Protein AF-A0A2W6CQ69-F1 (afdb_monomer)

Secondary structure (DSSP, 8-state):
-GGGGTEEEEEEEEEEEEEEE-SHH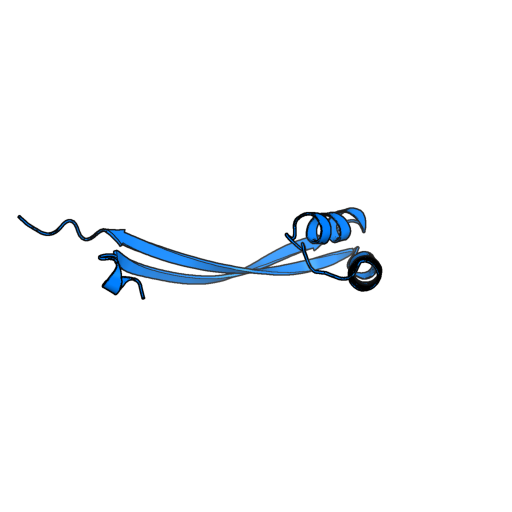HHHHHHHHS--TT--HHHHHHHHHHHHTTTTEEEEEEEEEEEEEE-----

Structure (mmCIF, N/CA/C/O backbone):
data_AF-A0A2W6CQ69-F1
#
_entry.id   AF-A0A2W6CQ69-F1
#
loop_
_atom_site.group_PDB
_atom_site.id
_atom_site.type_symbol
_atom_site.label_atom_id
_atom_site.label_alt_id
_atom_site.label_comp_id
_atom_site.label_asym_id
_atom_site.label_entity_id
_atom_site.label_seq_id
_atom_site.pdbx_PDB_ins_code
_atom_site.Cartn_x
_atom_site.Cartn_y
_atom_site.Cartn_z
_atom_site.occupancy
_atom_site.B_iso_or_equiv
_atom_site.auth_seq_id
_atom_site.auth_comp_id
_atom_site.auth_asym_id
_atom_site.auth_atom_id
_atom_site.pdbx_PDB_model_num
ATOM 1 N N . MET A 1 1 ? -19.074 3.234 12.774 1.00 69.00 1 MET A N 1
ATOM 2 C CA . MET A 1 1 ? -17.780 3.427 13.496 1.00 69.00 1 MET A CA 1
ATOM 3 C C . MET A 1 1 ? -17.761 2.538 14.750 1.00 69.00 1 MET A C 1
ATOM 5 O O . MET A 1 1 ? -18.842 2.286 15.244 1.00 69.00 1 MET A O 1
ATOM 9 N N . PHE A 1 2 ? -16.613 2.038 15.254 1.00 80.00 2 PHE A N 1
ATOM 10 C CA . PHE A 1 2 ? -16.465 0.973 16.293 1.00 80.00 2 PHE A CA 1
ATOM 11 C C . PHE A 1 2 ? -17.622 0.752 17.293 1.00 80.00 2 PHE A C 1
ATOM 13 O O . PHE A 1 2 ? -18.042 -0.390 17.487 1.00 80.00 2 PHE A O 1
ATOM 20 N N . ALA A 1 3 ? -18.159 1.826 17.878 1.00 75.44 3 ALA A N 1
ATOM 21 C CA . ALA A 1 3 ? -19.305 1.793 18.784 1.00 75.44 3 ALA A CA 1
ATOM 22 C C . ALA A 1 3 ? -20.549 1.084 18.203 1.00 75.44 3 ALA A C 1
ATOM 24 O O . ALA A 1 3 ? -21.192 0.313 18.908 1.00 75.44 3 ALA A O 1
ATOM 25 N N . GLU A 1 4 ? -20.847 1.259 16.911 1.00 83.38 4 GLU A N 1
ATOM 26 C CA . GLU A 1 4 ? -21.954 0.591 16.196 1.00 83.38 4 GLU A CA 1
ATOM 27 C C . GLU A 1 4 ? -21.812 -0.939 16.151 1.00 83.38 4 GLU A C 1
ATOM 29 O O . GLU A 1 4 ? -22.787 -1.648 15.921 1.00 83.38 4 GLU A O 1
ATOM 34 N N . HIS A 1 5 ? -20.60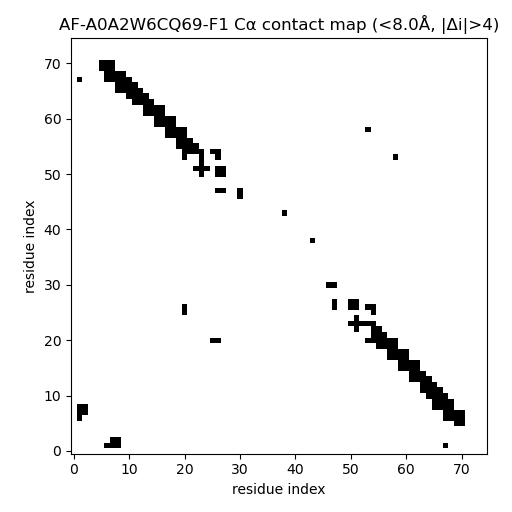9 -1.463 16.395 1.00 86.06 5 HIS A N 1
ATOM 35 C CA . HIS A 1 5 ? -20.320 -2.897 16.422 1.00 86.06 5 HIS A CA 1
ATOM 36 C C . HIS A 1 5 ? -20.043 -3.424 17.841 1.00 86.06 5 HIS A C 1
ATOM 38 O O . HIS A 1 5 ? -19.516 -4.526 17.994 1.00 86.06 5 HIS A O 1
ATOM 44 N N . GL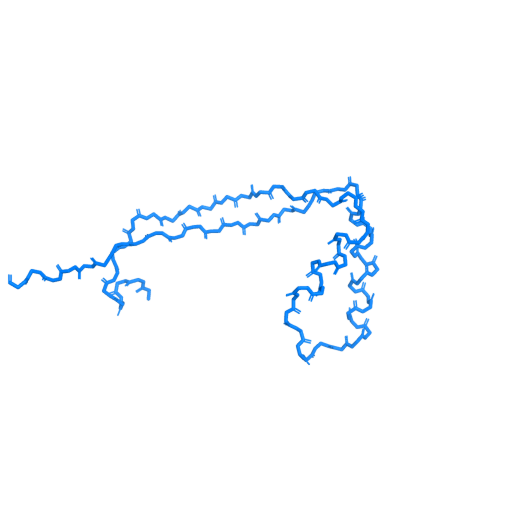Y A 1 6 ? -20.359 -2.649 18.888 1.00 88.12 6 GLY A N 1
ATOM 45 C CA . GLY A 1 6 ? -20.101 -3.036 20.283 1.00 88.12 6 GLY A CA 1
ATOM 46 C C . GLY A 1 6 ? -18.610 -3.113 20.638 1.00 88.12 6 GLY A C 1
ATOM 47 O O . GLY A 1 6 ? -18.221 -3.800 21.589 1.00 88.12 6 GLY A O 1
ATOM 48 N N . LEU A 1 7 ? -17.767 -2.432 19.857 1.00 91.25 7 LEU A N 1
ATOM 49 C CA . LEU A 1 7 ? -16.331 -2.334 20.077 1.00 91.25 7 LEU A CA 1
ATOM 50 C C . LEU A 1 7 ? -16.012 -0.993 20.734 1.00 91.25 7 LEU A C 1
ATOM 52 O O . LEU A 1 7 ? -16.411 0.062 20.244 1.00 91.25 7 LEU A O 1
ATOM 56 N N . GLN A 1 8 ? -15.266 -1.047 21.831 1.00 91.88 8 GLN A N 1
ATOM 57 C CA . GLN A 1 8 ? -14.769 0.128 22.533 1.00 91.88 8 GLN A CA 1
ATOM 58 C C . GLN A 1 8 ? -13.342 0.416 22.049 1.00 91.88 8 GLN A C 1
ATOM 60 O O . GLN A 1 8 ? -12.453 -0.416 22.274 1.00 91.88 8 GLN A O 1
ATOM 65 N N . PRO A 1 9 ? -13.106 1.538 21.342 1.00 90.75 9 PRO A N 1
ATOM 66 C CA . PRO A 1 9 ? -11.780 1.895 20.852 1.00 90.75 9 PRO A CA 1
ATOM 67 C C . PRO A 1 9 ? -10.782 2.009 22.002 1.00 90.75 9 PRO A C 1
ATOM 69 O O . PRO A 1 9 ? -11.084 2.599 23.035 1.00 90.75 9 PRO A O 1
ATOM 72 N N . LEU A 1 10 ? -9.589 1.463 21.802 1.00 93.75 10 LEU A N 1
ATOM 73 C CA . LEU A 1 10 ? -8.469 1.583 22.728 1.00 93.75 10 LEU A CA 1
ATOM 74 C C . LEU A 1 10 ? -7.390 2.509 22.160 1.00 93.75 10 LEU A C 1
ATOM 76 O O . LEU A 1 10 ? -6.879 3.364 22.874 1.00 93.75 10 LEU A O 1
ATOM 80 N N . GLU A 1 11 ? -7.055 2.365 20.876 1.00 94.94 11 GLU A N 1
ATOM 81 C CA . GLU A 1 11 ? -5.966 3.129 20.265 1.00 94.94 11 GLU A CA 1
ATOM 82 C C . GLU A 1 11 ? -6.170 3.336 18.761 1.00 94.94 11 GLU A C 1
ATOM 84 O O . GLU A 1 11 ? -6.651 2.438 18.067 1.00 94.94 11 GLU A O 1
ATOM 89 N N . ASP A 1 12 ? -5.740 4.497 18.260 1.00 94.81 12 ASP A N 1
ATOM 90 C CA . ASP A 1 12 ? -5.604 4.820 16.836 1.00 94.81 12 ASP A CA 1
ATOM 91 C C . ASP A 1 12 ? -4.210 5.397 16.572 1.00 94.81 12 ASP A C 1
ATOM 93 O O . ASP A 1 12 ? -3.967 6.595 16.725 1.00 94.81 12 ASP A O 1
ATOM 97 N N . THR A 1 13 ? -3.269 4.529 16.207 1.00 96.81 13 THR A N 1
ATOM 98 C CA . THR A 1 13 ? -1.893 4.923 15.898 1.00 96.81 13 THR A CA 1
ATOM 99 C C . THR A 1 13 ? -1.707 5.063 14.394 1.00 96.81 13 THR A C 1
ATOM 101 O O . THR A 1 13 ? -2.066 4.166 13.631 1.00 96.81 13 THR A O 1
ATOM 104 N N . ARG A 1 14 ? -1.030 6.127 13.955 1.00 97.19 14 ARG A N 1
ATOM 105 C CA . ARG A 1 14 ? -0.550 6.277 12.572 1.00 97.19 14 ARG A CA 1
ATOM 106 C C . ARG A 1 14 ? 0.969 6.304 12.554 1.00 97.19 14 ARG A C 1
ATOM 108 O O . ARG A 1 14 ? 1.580 7.074 13.289 1.00 97.19 14 ARG A O 1
ATOM 115 N N . ARG A 1 15 ? 1.581 5.463 11.724 1.00 97.12 15 ARG A N 1
ATOM 116 C CA . ARG A 1 15 ? 3.037 5.374 11.564 1.00 97.12 15 ARG A CA 1
ATOM 117 C C . ARG A 1 15 ? 3.381 5.173 10.097 1.00 97.12 15 ARG A C 1
ATOM 119 O O . ARG A 1 15 ? 2.673 4.468 9.389 1.00 97.12 15 ARG A O 1
ATOM 126 N N . ARG A 1 16 ? 4.479 5.776 9.650 1.00 96.31 16 ARG A N 1
ATOM 127 C CA . ARG A 1 16 ? 5.060 5.510 8.333 1.00 96.31 16 ARG A CA 1
ATOM 128 C C . ARG A 1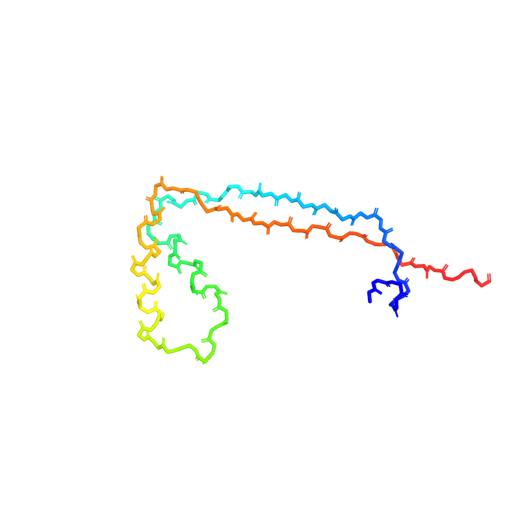 16 ? 6.290 4.634 8.521 1.00 96.31 16 ARG A C 1
ATOM 130 O O . ARG A 1 16 ? 7.159 4.977 9.318 1.00 96.31 16 ARG A O 1
ATOM 137 N N . PHE A 1 17 ? 6.341 3.525 7.800 1.00 95.06 17 PHE A N 1
ATOM 138 C CA . PHE A 1 17 ? 7.497 2.638 7.747 1.00 95.06 17 PHE A CA 1
ATOM 139 C C . PHE A 1 17 ? 8.223 2.841 6.419 1.00 95.06 17 PHE A C 1
ATOM 141 O O . PHE A 1 17 ? 7.580 3.115 5.405 1.00 95.06 17 PHE A O 1
ATOM 148 N N . ALA A 1 18 ? 9.549 2.751 6.436 1.00 95.12 18 ALA A N 1
ATOM 149 C CA . ALA A 1 18 ? 10.341 2.668 5.218 1.00 95.12 18 ALA A CA 1
ATOM 150 C C . ALA A 1 18 ? 10.413 1.200 4.792 1.00 95.12 18 ALA A C 1
ATOM 152 O O . ALA A 1 18 ? 10.682 0.330 5.623 1.00 95.12 18 ALA A O 1
ATOM 153 N N . PHE A 1 19 ? 10.125 0.934 3.524 1.00 92.19 19 PHE A N 1
ATOM 154 C CA . PHE A 1 19 ? 10.283 -0.373 2.912 1.00 92.19 19 PHE A CA 1
ATOM 155 C C . PHE A 1 19 ? 11.305 -0.256 1.775 1.00 92.19 19 PHE A C 1
ATOM 157 O O . PHE A 1 19 ? 11.004 0.424 0.788 1.00 92.19 19 PHE A O 1
ATOM 164 N N . PRO A 1 20 ? 12.493 -0.866 1.912 1.00 93.94 20 PRO A N 1
ATOM 165 C CA . PRO A 1 20 ? 13.548 -0.733 0.918 1.00 93.94 20 PRO A CA 1
ATOM 166 C C . PRO A 1 20 ? 13.162 -1.422 -0.392 1.00 93.94 20 PRO A C 1
ATOM 168 O O . PRO A 1 20 ? 12.619 -2.530 -0.401 1.00 93.94 20 PRO A O 1
ATOM 171 N N . VAL A 1 21 ? 13.443 -0.757 -1.512 1.00 94.75 21 VAL A N 1
ATOM 172 C CA . VAL A 1 21 ? 13.270 -1.298 -2.865 1.00 94.75 21 VAL A CA 1
ATOM 173 C C . VAL A 1 21 ? 14.650 -1.529 -3.462 1.00 94.75 21 VAL A C 1
ATOM 175 O O . VAL A 1 21 ? 15.134 -0.767 -4.292 1.00 94.75 21 VAL A O 1
ATOM 178 N N . ASP A 1 22 ? 15.305 -2.605 -3.037 1.00 94.12 22 ASP A N 1
ATOM 179 C CA . ASP A 1 22 ? 16.702 -2.874 -3.412 1.00 94.12 22 ASP A CA 1
ATOM 180 C C . ASP A 1 22 ? 16.868 -3.329 -4.872 1.00 94.12 22 ASP A C 1
ATOM 182 O O . ASP A 1 22 ? 17.975 -3.369 -5.405 1.00 94.12 22 ASP A O 1
ATOM 186 N N . SER A 1 23 ? 15.770 -3.690 -5.543 1.00 93.94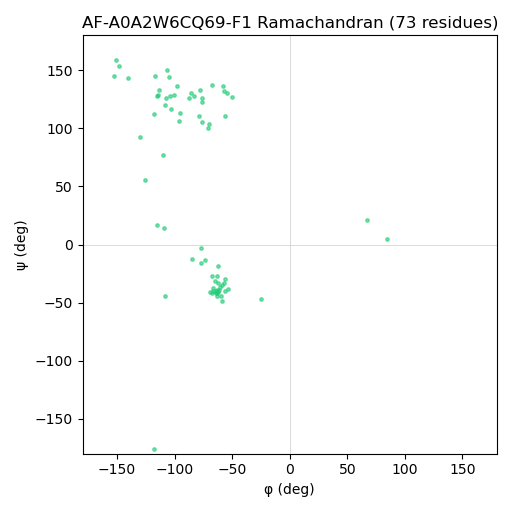 23 SER A N 1
ATOM 187 C CA . SER A 1 23 ? 15.781 -4.076 -6.954 1.00 93.94 23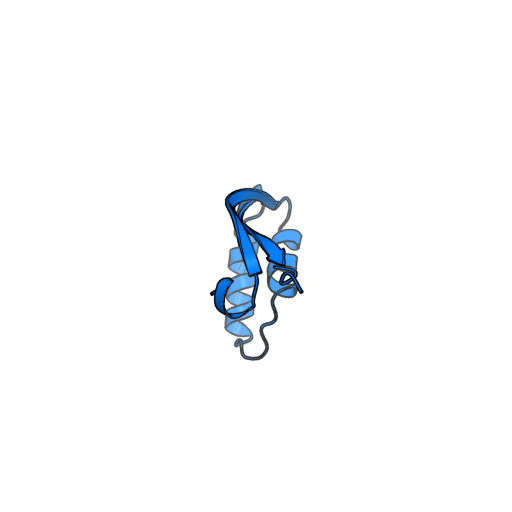 SER A CA 1
ATOM 188 C C . SER A 1 23 ? 14.452 -3.768 -7.652 1.00 93.94 23 SER A C 1
ATOM 190 O O . SER A 1 23 ? 13.409 -3.711 -6.993 1.00 93.94 23 SER A O 1
ATOM 192 N N . PRO A 1 24 ? 14.441 -3.661 -8.995 1.00 93.12 24 PRO A N 1
ATOM 193 C CA . PRO A 1 24 ? 13.204 -3.497 -9.762 1.00 93.12 24 PRO A CA 1
ATOM 194 C C . PRO A 1 24 ? 12.175 -4.613 -9.518 1.00 93.12 24 PRO A C 1
ATOM 196 O O . PRO A 1 24 ? 10.970 -4.372 -9.564 1.00 93.12 24 PRO A O 1
ATOM 199 N N . ALA A 1 25 ? 12.639 -5.830 -9.203 1.00 92.00 25 ALA A N 1
ATOM 200 C CA . ALA A 1 25 ? 11.771 -6.968 -8.906 1.00 92.00 25 ALA A CA 1
ATOM 201 C C . ALA A 1 25 ? 10.891 -6.728 -7.668 1.00 92.00 25 ALA A C 1
ATOM 203 O O . ALA A 1 25 ? 9.741 -7.160 -7.638 1.00 92.00 25 ALA A O 1
ATOM 204 N N . VAL A 1 26 ? 11.394 -5.990 -6.672 1.00 92.94 26 VAL A N 1
ATOM 205 C CA . VAL A 1 26 ? 10.627 -5.630 -5.470 1.00 92.94 26 VAL A CA 1
ATOM 206 C C . VAL A 1 26 ? 9.478 -4.676 -5.820 1.00 92.94 26 VAL A C 1
ATOM 208 O O . VAL A 1 26 ? 8.354 -4.865 -5.353 1.00 92.94 26 VAL A O 1
ATOM 211 N N . GLY A 1 27 ? 9.723 -3.691 -6.691 1.00 91.69 27 GLY A N 1
ATOM 212 C CA . GLY A 1 27 ? 8.679 -2.795 -7.197 1.00 91.69 27 GLY A CA 1
ATOM 213 C C . GLY A 1 27 ? 7.621 -3.534 -8.025 1.00 91.69 27 GLY A C 1
ATOM 214 O O . GLY A 1 27 ? 6.424 -3.288 -7.867 1.00 91.69 27 GLY A O 1
ATOM 215 N N . ALA A 1 28 ? 8.044 -4.491 -8.857 1.00 91.62 28 ALA A N 1
ATOM 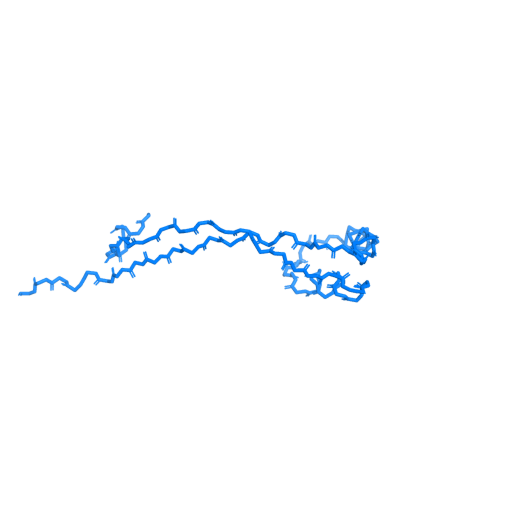216 C CA . ALA A 1 28 ? 7.133 -5.344 -9.622 1.00 91.62 28 ALA A CA 1
ATOM 217 C C . ALA A 1 28 ? 6.254 -6.221 -8.713 1.00 91.62 28 ALA A C 1
ATOM 219 O O . ALA A 1 28 ? 5.041 -6.262 -8.907 1.00 91.62 28 ALA A O 1
ATOM 220 N N . MET A 1 29 ? 6.841 -6.833 -7.677 1.00 92.25 29 MET A N 1
ATOM 221 C CA . MET A 1 29 ? 6.121 -7.650 -6.694 1.00 92.25 29 MET A CA 1
ATOM 222 C C . MET A 1 29 ? 4.983 -6.874 -6.018 1.00 92.25 29 MET A C 1
ATOM 224 O O . MET A 1 29 ? 3.903 -7.427 -5.815 1.00 92.25 29 MET A O 1
ATOM 228 N N . LEU A 1 30 ? 5.191 -5.590 -5.693 1.00 89.44 30 LEU A N 1
ATOM 229 C CA . LEU A 1 30 ? 4.123 -4.755 -5.140 1.00 89.44 30 LEU A CA 1
ATOM 230 C C . LEU A 1 30 ? 2.934 -4.679 -6.103 1.00 89.44 30 LEU A C 1
ATOM 232 O O . LEU A 1 30 ? 1.808 -4.911 -5.676 1.00 89.44 30 LEU A O 1
ATOM 236 N N . LEU A 1 31 ? 3.173 -4.396 -7.384 1.00 92.19 31 LEU A N 1
ATOM 237 C CA . LEU A 1 31 ? 2.107 -4.315 -8.386 1.00 92.19 31 LEU A CA 1
ATOM 238 C C . LEU A 1 31 ? 1.391 -5.658 -8.575 1.00 92.19 31 LEU A C 1
ATOM 240 O O . LEU A 1 31 ? 0.169 -5.675 -8.679 1.00 92.19 31 LEU A O 1
ATOM 244 N N . ASP A 1 32 ? 2.135 -6.765 -8.560 1.00 91.81 32 ASP A N 1
ATOM 245 C CA . ASP A 1 32 ? 1.593 -8.124 -8.696 1.00 91.81 32 ASP A CA 1
ATOM 246 C C . ASP A 1 32 ? 0.735 -8.551 -7.497 1.00 91.81 32 ASP A C 1
ATOM 248 O O . ASP A 1 32 ? -0.174 -9.366 -7.636 1.00 91.81 32 ASP A O 1
ATOM 252 N N . SER A 1 33 ? 0.996 -7.983 -6.317 1.00 92.31 33 SER A N 1
ATOM 253 C CA . SER A 1 33 ? 0.206 -8.240 -5.109 1.00 92.31 33 SER A CA 1
ATOM 254 C C . SER A 1 33 ? -1.140 -7.506 -5.084 1.00 92.31 33 SER A C 1
ATOM 256 O O . SER A 1 33 ? -2.011 -7.838 -4.276 1.00 92.31 33 SER A O 1
ATOM 258 N N . LEU A 1 34 ? -1.321 -6.498 -5.943 1.00 91.69 34 LEU A N 1
ATOM 259 C CA . LEU A 1 34 ? -2.557 -5.729 -5.999 1.00 91.69 34 LEU A CA 1
ATOM 260 C C . LEU A 1 34 ? -3.631 -6.515 -6.749 1.00 91.69 34 LEU A C 1
ATOM 262 O O . LEU A 1 34 ? -3.432 -6.997 -7.862 1.00 91.69 34 LEU A O 1
ATOM 266 N N . TYR A 1 35 ? -4.824 -6.573 -6.166 1.00 92.81 35 TYR A N 1
ATOM 267 C CA . TYR A 1 35 ? -5.995 -7.066 -6.874 1.00 92.81 35 TYR A CA 1
ATOM 268 C C . TYR A 1 35 ? -6.498 -5.990 -7.848 1.00 92.81 35 TYR A C 1
ATOM 270 O O . TYR A 1 35 ? -7.067 -4.983 -7.425 1.00 92.81 35 TYR A O 1
ATOM 278 N N . LEU A 1 36 ? -6.257 -6.191 -9.148 1.00 93.69 36 LEU A N 1
ATOM 279 C CA . LEU A 1 36 ? -6.522 -5.215 -10.215 1.00 93.69 36 LEU A CA 1
ATOM 280 C C . LEU A 1 36 ? -7.410 -5.792 -11.346 1.00 93.69 36 LEU A C 1
ATOM 282 O O . LEU A 1 36 ? -6.997 -5.763 -12.505 1.00 93.69 36 LEU A O 1
ATOM 286 N N . PRO A 1 37 ? -8.611 -6.333 -11.056 1.00 93.25 37 PRO A N 1
ATOM 287 C CA . PRO A 1 37 ? -9.410 -7.085 -12.036 1.00 93.25 37 PRO A CA 1
ATOM 288 C C . PRO A 1 37 ? -9.875 -6.265 -13.251 1.00 93.25 37 PRO A C 1
ATOM 290 O O . PRO A 1 37 ? -10.033 -6.827 -14.328 1.00 93.25 37 PRO A O 1
ATOM 293 N N . ASP A 1 38 ? -10.038 -4.948 -13.103 1.00 95.38 38 ASP A N 1
ATOM 294 C CA . ASP A 1 38 ? -10.588 -4.063 -14.144 1.00 95.38 38 ASP A CA 1
ATOM 295 C C . ASP A 1 38 ? -9.566 -3.031 -14.651 1.00 95.38 38 ASP A C 1
ATOM 297 O O . ASP A 1 38 ? -9.918 -2.004 -15.237 1.00 95.38 38 ASP A O 1
ATOM 301 N N . VAL A 1 39 ? -8.277 -3.254 -14.382 1.00 95.69 39 VAL A N 1
ATOM 302 C CA . VAL A 1 39 ? -7.223 -2.334 -14.816 1.00 95.69 39 VAL A CA 1
ATOM 303 C C . VAL A 1 39 ? -6.750 -2.696 -16.214 1.00 95.69 39 VAL A C 1
ATOM 305 O O . VAL A 1 39 ? -6.305 -3.811 -16.471 1.00 95.69 39 VAL A O 1
ATOM 308 N N . ASP A 1 40 ? -6.783 -1.702 -17.101 1.00 96.19 40 ASP A N 1
ATOM 309 C CA . ASP A 1 40 ? -6.255 -1.827 -18.455 1.00 96.19 40 ASP A CA 1
ATOM 310 C C . ASP A 1 40 ? -4.781 -2.305 -18.447 1.00 96.19 40 ASP A C 1
ATOM 312 O O . ASP A 1 40 ? -3.943 -1.707 -17.754 1.00 96.19 40 ASP A O 1
ATOM 316 N N . PRO A 1 41 ? -4.422 -3.340 -19.233 1.00 93.56 41 PRO A N 1
ATOM 317 C CA . PRO A 1 41 ? -3.062 -3.879 -19.264 1.00 93.56 41 PRO A CA 1
ATOM 318 C C . PRO A 1 41 ? -1.981 -2.849 -19.617 1.00 93.56 41 PRO A C 1
ATOM 320 O O . PRO A 1 41 ? -0.872 -2.906 -19.085 1.00 93.56 41 PRO A O 1
ATOM 323 N N . THR A 1 42 ? -2.289 -1.870 -20.470 1.00 96.12 42 THR A N 1
ATOM 324 C CA . THR A 1 42 ? -1.361 -0.789 -20.837 1.00 96.12 42 THR A CA 1
ATOM 325 C C . THR A 1 42 ? -1.083 0.117 -19.644 1.00 96.12 42 THR A C 1
ATOM 327 O O . THR A 1 42 ? 0.052 0.555 -19.440 1.00 96.12 42 THR A O 1
ATOM 330 N N . ARG A 1 43 ? -2.098 0.367 -18.808 1.00 96.06 43 ARG A N 1
ATOM 331 C CA . ARG A 1 43 ? -1.938 1.132 -17.565 1.00 96.06 43 ARG A CA 1
ATOM 332 C C . ARG A 1 43 ? -1.073 0.380 -16.559 1.00 96.06 43 ARG A C 1
ATOM 334 O O . ARG A 1 43 ? -0.211 0.996 -15.932 1.00 96.06 43 ARG A O 1
ATOM 341 N N . LEU A 1 44 ? -1.247 -0.937 -16.447 1.00 94.88 44 LEU A N 1
ATOM 342 C CA . LEU A 1 44 ? -0.385 -1.772 -15.609 1.00 94.88 44 LEU A CA 1
ATOM 343 C C . LEU A 1 44 ? 1.065 -1.779 -16.123 1.00 94.88 44 LEU A C 1
ATOM 345 O O . LEU A 1 44 ? 1.995 -1.631 -15.334 1.00 94.88 44 LEU A O 1
ATOM 349 N N . ALA A 1 45 ? 1.276 -1.867 -17.439 1.00 93.94 45 ALA A N 1
ATOM 350 C CA . ALA A 1 45 ? 2.609 -1.786 -18.038 1.00 93.94 45 ALA A CA 1
ATOM 351 C C . ALA A 1 45 ? 3.285 -0.426 -17.785 1.00 93.94 45 ALA A C 1
ATOM 353 O O . ALA A 1 45 ? 4.474 -0.373 -17.470 1.00 93.94 45 ALA A O 1
ATOM 354 N N . ALA A 1 46 ? 2.536 0.678 -17.871 1.00 95.94 46 ALA A N 1
ATOM 355 C CA . ALA A 1 46 ? 3.044 2.003 -17.523 1.00 95.94 46 ALA A CA 1
ATOM 356 C C . ALA A 1 46 ? 3.425 2.096 -16.035 1.00 95.94 46 ALA A C 1
ATOM 358 O O . ALA A 1 46 ? 4.488 2.621 -15.710 1.00 95.94 46 ALA A O 1
ATOM 359 N N . ALA A 1 47 ? 2.605 1.534 -15.141 1.00 94.94 47 ALA A N 1
ATOM 360 C CA . ALA A 1 47 ? 2.912 1.470 -13.714 1.00 94.94 47 ALA A CA 1
ATOM 361 C C . ALA A 1 47 ? 4.188 0.659 -13.430 1.00 94.94 47 ALA A C 1
ATOM 363 O O . ALA A 1 47 ? 5.000 1.089 -12.614 1.00 94.94 47 ALA A O 1
ATOM 364 N N . ARG A 1 48 ? 4.418 -0.457 -14.139 1.00 93.94 48 ARG A N 1
ATOM 365 C CA . ARG A 1 48 ? 5.660 -1.244 -14.012 1.00 93.94 48 ARG A CA 1
ATOM 366 C C . ARG A 1 48 ? 6.904 -0.430 -14.360 1.00 93.94 48 ARG A C 1
ATOM 368 O O . ARG A 1 48 ? 7.850 -0.439 -13.584 1.00 93.94 48 ARG A O 1
ATOM 375 N N . ARG A 1 49 ? 6.874 0.343 -15.450 1.00 94.25 49 ARG A N 1
ATOM 376 C CA . ARG A 1 49 ? 7.997 1.223 -15.835 1.00 94.25 49 ARG A CA 1
ATOM 377 C C . ARG A 1 49 ? 8.305 2.280 -14.774 1.00 94.25 49 ARG A C 1
ATOM 379 O O . ARG A 1 49 ? 9.460 2.612 -14.552 1.00 94.25 49 ARG A O 1
ATOM 386 N N . VAL A 1 50 ? 7.276 2.811 -14.112 1.00 93.81 50 VAL A N 1
ATOM 387 C CA . VAL A 1 50 ? 7.470 3.731 -12.980 1.00 93.81 50 VAL A CA 1
ATOM 388 C C . VAL A 1 50 ? 8.057 2.989 -11.777 1.00 93.81 50 VAL A C 1
ATOM 390 O O . VAL A 1 50 ? 8.957 3.506 -11.128 1.00 93.81 50 VAL A O 1
ATOM 393 N N . ALA A 1 51 ? 7.591 1.772 -11.493 1.00 92.56 51 ALA A N 1
ATOM 394 C CA . ALA A 1 51 ? 8.091 0.979 -10.374 1.00 92.56 51 ALA A CA 1
ATOM 395 C C . ALA A 1 51 ? 9.566 0.571 -10.529 1.00 92.56 51 ALA A C 1
ATOM 397 O O . ALA A 1 51 ? 10.287 0.489 -9.536 1.00 92.56 51 ALA A O 1
ATOM 398 N N . GLU A 1 52 ? 10.042 0.370 -11.760 1.00 91.31 52 GLU A N 1
ATOM 399 C CA . GLU A 1 52 ? 11.461 0.124 -12.047 1.00 91.31 52 GLU A CA 1
ATOM 400 C C . GLU A 1 52 ? 12.356 1.275 -11.567 1.00 91.31 52 GLU A C 1
ATOM 402 O O . GLU A 1 52 ? 13.456 1.030 -11.070 1.00 91.31 52 GLU A O 1
ATOM 407 N N . SER A 1 53 ? 11.879 2.524 -11.641 1.00 91.44 53 SER A N 1
ATOM 408 C CA . SER A 1 53 ? 12.650 3.697 -11.214 1.00 91.44 53 SER A CA 1
ATOM 409 C C . SER A 1 53 ? 12.708 3.882 -9.695 1.00 91.44 53 SER A C 1
ATOM 411 O O . SER A 1 53 ? 13.322 4.839 -9.229 1.00 91.44 53 SER A O 1
ATOM 413 N N . TRP A 1 54 ? 12.035 3.034 -8.912 1.00 93.00 54 TRP A N 1
ATOM 414 C CA . TRP A 1 54 ? 12.081 3.082 -7.446 1.00 93.00 54 TRP A CA 1
ATOM 415 C C . TRP A 1 54 ? 13.270 2.317 -6.865 1.00 93.00 54 TRP A C 1
ATOM 417 O O . TRP A 1 54 ? 13.555 2.465 -5.678 1.00 93.00 54 TRP A O 1
ATOM 427 N N . ALA A 1 55 ? 13.952 1.504 -7.680 1.00 93.50 55 ALA A N 1
ATOM 428 C CA . ALA A 1 55 ? 15.099 0.724 -7.240 1.00 93.50 55 ALA A CA 1
ATOM 429 C C . ALA A 1 55 ? 16.199 1.624 -6.645 1.00 93.50 55 ALA A C 1
ATOM 431 O O . ALA A 1 55 ? 16.575 2.637 -7.235 1.00 93.50 55 ALA A O 1
ATOM 432 N N . GLY A 1 56 ? 16.717 1.237 -5.479 1.00 92.19 56 GLY A N 1
ATOM 433 C CA . GLY A 1 56 ? 17.692 2.013 -4.708 1.00 92.19 56 GLY A CA 1
ATOM 434 C C . GLY A 1 56 ? 17.079 3.086 -3.799 1.00 92.19 56 GLY A C 1
ATOM 435 O O . GLY A 1 56 ? 17.825 3.845 -3.183 1.00 92.19 56 GLY A O 1
ATOM 436 N N . GLY A 1 57 ? 15.747 3.165 -3.712 1.00 92.38 57 GLY A N 1
ATOM 437 C CA . GLY A 1 57 ? 15.027 4.039 -2.787 1.00 92.38 57 GLY A CA 1
ATOM 438 C C . GLY A 1 57 ? 14.158 3.279 -1.783 1.00 92.38 57 GLY A C 1
ATOM 439 O O . GLY A 1 57 ? 14.105 2.051 -1.770 1.00 92.38 57 GLY A O 1
ATOM 440 N N . ASP A 1 58 ? 13.421 4.047 -0.977 1.00 9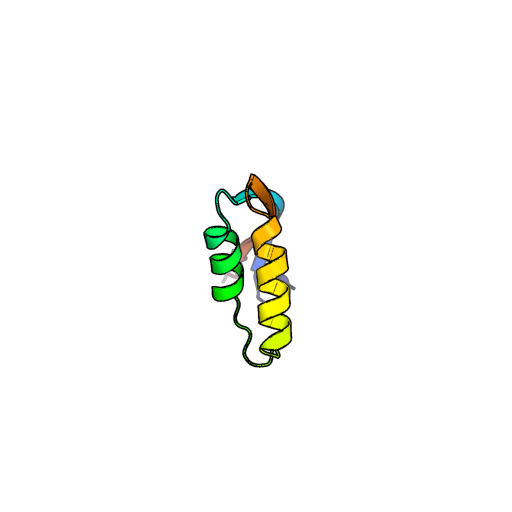3.88 58 ASP A N 1
ATOM 441 C CA . ASP A 1 58 ? 12.475 3.525 0.010 1.00 93.88 58 ASP A CA 1
ATOM 442 C C . ASP A 1 58 ? 11.032 3.883 -0.353 1.00 93.88 58 ASP A C 1
ATOM 444 O O . ASP A 1 58 ? 10.686 5.049 -0.582 1.00 93.88 58 ASP A O 1
ATOM 448 N N . LEU A 1 59 ? 10.145 2.892 -0.290 1.00 90.00 59 LEU A N 1
ATOM 449 C CA . LEU A 1 59 ? 8.706 3.119 -0.297 1.00 90.00 59 LEU A CA 1
ATOM 450 C C . LEU A 1 59 ? 8.221 3.455 1.111 1.00 90.00 59 LEU A C 1
ATOM 452 O O . LEU A 1 59 ? 8.454 2.735 2.080 1.00 90.00 59 LEU A O 1
ATOM 456 N N . GLY A 1 60 ? 7.495 4.564 1.228 1.00 92.88 60 GLY A N 1
ATOM 457 C CA . GLY A 1 60 ? 6.813 4.916 2.465 1.00 92.88 60 GLY A CA 1
ATOM 458 C C . GLY A 1 60 ? 5.519 4.128 2.614 1.00 92.88 60 GLY A C 1
ATOM 459 O O . GLY A 1 60 ? 4.562 4.428 1.909 1.00 92.88 60 GLY A O 1
ATOM 460 N N . ILE A 1 61 ? 5.459 3.195 3.562 1.00 91.12 61 ILE A N 1
ATOM 461 C CA . ILE A 1 61 ? 4.253 2.420 3.859 1.00 91.12 61 ILE A CA 1
ATOM 462 C C . ILE A 1 61 ? 3.510 3.068 5.035 1.00 91.12 61 ILE A C 1
ATOM 464 O O . ILE A 1 61 ? 3.976 2.984 6.180 1.00 91.12 61 ILE A O 1
ATOM 468 N N . PRO A 1 62 ? 2.376 3.752 4.796 1.00 95.06 62 PRO A N 1
ATOM 469 C CA . PRO A 1 62 ? 1.550 4.271 5.872 1.00 95.06 62 PRO A CA 1
ATOM 470 C C . PRO A 1 62 ? 0.760 3.125 6.508 1.00 95.06 62 PRO A C 1
ATOM 472 O O . PRO A 1 62 ? -0.029 2.452 5.852 1.00 95.06 62 PRO A O 1
ATOM 475 N N . LEU A 1 63 ? 0.935 2.933 7.810 1.00 95.31 63 LEU A N 1
ATOM 476 C CA . LEU A 1 63 ? 0.157 1.993 8.600 1.00 95.31 63 LEU A CA 1
ATOM 477 C C . LEU A 1 63 ? -0.680 2.759 9.619 1.00 95.31 63 LEU A C 1
ATOM 479 O O . LEU A 1 63 ? -0.168 3.564 10.404 1.00 95.31 63 LEU A O 1
ATOM 483 N N . ARG A 1 64 ? -1.977 2.462 9.637 1.00 95.75 64 ARG A N 1
ATOM 484 C CA . ARG A 1 64 ? -2.882 2.859 10.712 1.00 95.75 64 ARG A CA 1
ATOM 485 C C . ARG A 1 64 ? -3.240 1.620 11.518 1.00 95.75 64 ARG A C 1
ATOM 487 O O . ARG A 1 64 ? -3.813 0.682 10.972 1.00 95.75 64 ARG A O 1
ATOM 494 N N . ARG A 1 65 ? -2.914 1.621 12.806 1.00 95.06 65 ARG A N 1
ATOM 495 C CA . ARG A 1 65 ? -3.294 0.562 13.738 1.00 95.06 65 ARG A CA 1
ATOM 496 C C . ARG A 1 65 ? -4.450 1.053 14.588 1.00 95.06 65 ARG A C 1
ATOM 498 O O . ARG A 1 65 ? -4.293 1.992 15.359 1.00 95.06 65 ARG A O 1
ATOM 505 N N . LEU A 1 66 ? -5.583 0.382 14.452 1.00 94.56 66 LEU A N 1
ATOM 506 C CA . LEU A 1 66 ? -6.741 0.584 15.304 1.00 94.56 66 LEU A CA 1
ATOM 507 C C . LEU A 1 66 ? -6.874 -0.614 16.232 1.00 94.56 66 LEU A C 1
ATOM 509 O O . LEU A 1 66 ? -6.924 -1.748 15.759 1.00 94.56 66 LEU A O 1
ATOM 513 N N . THR A 1 67 ? -6.934 -0.375 17.535 1.00 94.56 67 THR A N 1
ATOM 514 C CA . THR A 1 67 ? -7.266 -1.417 18.508 1.00 94.56 67 THR A CA 1
ATOM 515 C C . THR A 1 67 ? -8.557 -1.071 19.217 1.00 94.56 67 THR A C 1
ATOM 517 O O . THR A 1 67 ? -8.861 0.096 19.463 1.00 94.56 67 THR A O 1
ATOM 520 N N . ALA A 1 68 ? -9.333 -2.100 19.523 1.00 94.31 68 ALA A N 1
ATOM 521 C CA . ALA A 1 68 ? -10.563 -1.995 20.278 1.00 94.31 68 ALA A CA 1
ATOM 522 C C . ALA A 1 68 ? -10.747 -3.280 21.082 1.00 94.31 68 ALA A C 1
ATOM 524 O O . ALA A 1 68 ? -10.270 -4.342 20.678 1.00 94.31 68 ALA A O 1
ATOM 525 N N . HIS A 1 69 ? -11.455 -3.191 22.200 1.00 93.25 69 HIS A N 1
ATOM 526 C CA . HIS A 1 69 ? -11.903 -4.364 22.938 1.00 93.25 69 HIS A CA 1
ATOM 527 C C . HIS A 1 69 ? -13.403 -4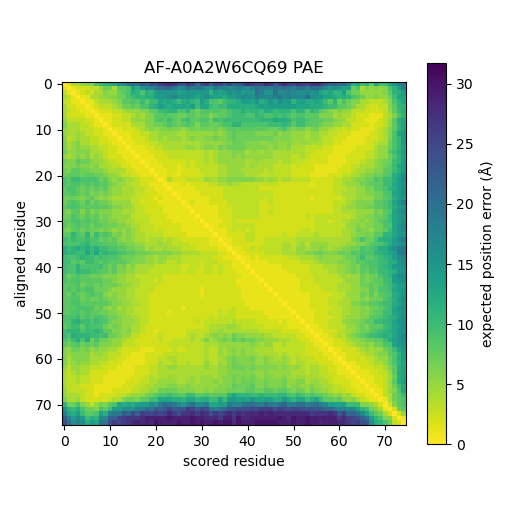.560 22.740 1.00 93.25 69 HIS A C 1
ATOM 529 O O . HIS A 1 69 ? -14.160 -3.609 22.526 1.00 93.25 69 HIS A O 1
ATOM 535 N N . LYS A 1 70 ? -13.844 -5.815 22.800 1.00 89.62 70 LYS A N 1
ATOM 536 C CA . LYS A 1 70 ? -15.266 -6.140 22.772 1.00 89.62 70 LYS A CA 1
ATOM 537 C C . LYS A 1 70 ? -15.858 -5.819 24.136 1.00 89.62 70 LYS A C 1
ATOM 539 O O . LYS A 1 70 ? -15.368 -6.323 25.144 1.00 89.62 70 LYS A O 1
ATOM 544 N N . SER A 1 71 ? -16.914 -5.013 24.169 1.00 81.06 71 SER A N 1
ATOM 545 C CA . SER A 1 71 ? -17.688 -4.855 25.395 1.00 81.06 71 SER A CA 1
ATOM 546 C C . SER A 1 71 ? -18.436 -6.167 25.644 1.00 81.06 71 SER A C 1
ATOM 548 O O . SER A 1 71 ? -19.397 -6.497 24.949 1.00 81.06 71 SER A O 1
ATOM 550 N N . THR A 1 72 ? -17.962 -6.980 26.585 1.00 74.38 72 THR A N 1
ATOM 551 C CA . THR A 1 72 ? -18.797 -8.024 27.181 1.00 74.38 72 THR A CA 1
ATOM 552 C C . THR A 1 72 ? -19.810 -7.304 28.051 1.00 74.38 72 THR A C 1
ATOM 554 O O . THR A 1 72 ? -19.459 -6.833 29.131 1.00 74.38 72 THR A O 1
ATOM 557 N N . GLY A 1 73 ? -21.035 -7.139 27.549 1.00 61.22 73 GLY A N 1
ATOM 558 C CA . GLY A 1 73 ? -22.122 -6.569 28.337 1.00 61.22 73 GLY A CA 1
ATOM 559 C C . GLY A 1 73 ? -22.208 -7.288 29.682 1.00 61.22 73 GLY A C 1
ATOM 560 O O . GLY A 1 73 ? -22.242 -8.520 29.711 1.00 61.22 73 GLY A O 1
ATOM 561 N N . SER A 1 74 ? -22.191 -6.523 30.776 1.00 55.44 74 SER A N 1
ATOM 562 C CA . SER A 1 74 ? -22.546 -7.041 32.096 1.00 55.44 74 SER A CA 1
ATOM 563 C C . SER A 1 74 ? -23.950 -7.628 31.972 1.00 55.44 74 SER A C 1
ATOM 565 O O . SER A 1 74 ? -24.900 -6.891 31.708 1.00 55.44 74 SER A O 1
ATOM 567 N N . ARG A 1 75 ? -24.053 -8.955 32.060 1.00 47.19 75 ARG A N 1
ATOM 568 C CA . ARG A 1 75 ? -25.293 -9.592 32.500 1.00 47.19 75 ARG A CA 1
ATOM 569 C C . ARG A 1 75 ? -25.438 -9.390 33.998 1.00 47.19 75 ARG A C 1
ATOM 571 O O . ARG A 1 75 ? -24.384 -9.265 34.663 1.00 47.19 75 ARG A O 1
#

Solvent-accessible surface area (backbone atoms only — not comparable to full-atom values): 4590 Å² total; per-residue (Å²): 110,58,66,82,73,51,26,47,78,74,45,81,48,78,50,74,43,81,42,79,20,83,37,40,66,54,34,44,50,55,61,71,70,51,91,59,94,87,60,56,67,69,60,53,54,54,50,45,61,57,29,44,72,41,39,77,39,65,48,77,46,79,44,75,50,77,44,61,46,74,65,76,75,85,124

Mean predicted aligned error: 6.29 Å

Sequence (75 aa):
MFAEHGLQPLEDTRRRFAFPVDSPAVGAMLLDSLYLPDVDPTRLAAARRVAESWAGGDLGIPLRRLTAHKSTGSR

Foldseek 3Di:
DQVVVQWAWDDKDKDKDWDAQQALVSLVVVLVPDDDPPDDVVVSVVSSVVSRVCHPHTDIDIDIDIDTDHPPPDD

Nearest PDB structures (foldseek):
  8x8j-assembly1_B  TM=4.800E-01  e=9.953E-01  Acinetobacter baumannii
  8x8i-assembly1_C  TM=4.508E-01  e=8.206E-01  Acinetobacter baumannii
  8x8i-assembly1_A  TM=4.801E-01  e=2.019E+00  Acinetobacter baumannii
  3pbn-assembly1_A  TM=2.407E-01  e=7.797E+00  Pseudomonas aeruginosa PAO1

pLDDT: mean 90.57, std 8.96, range [47.19, 97.19]

Radius of gyration: 19.1 Å; Cα contacts (8 Å, |Δi|>4): 95; chains: 1; bounding box: 43×16×53 Å